Protein AF-A0A8J5LXP5-F1 (afdb_monomer_lite)

Radius of gyration: 29.17 Å; chains: 1; bounding box: 59×46×76 Å

Structure (mmCIF, N/CA/C/O backbone):
data_AF-A0A8J5LXP5-F1
#
_entry.id   AF-A0A8J5LXP5-F1
#
loop_
_atom_site.group_PDB
_atom_site.id
_atom_site.type_symbol
_atom_site.label_atom_id
_atom_site.label_alt_id
_atom_site.label_comp_id
_atom_site.label_asym_id
_atom_site.label_entity_id
_atom_site.label_seq_id
_atom_site.pdbx_PDB_ins_code
_atom_site.Cartn_x
_atom_site.Cartn_y
_atom_site.Cartn_z
_atom_site.occupancy
_atom_site.B_iso_or_equiv
_atom_site.auth_seq_id
_atom_site.auth_comp_id
_atom_site.auth_asym_id
_atom_site.auth_atom_id
_atom_site.pdbx_PDB_model_num
ATOM 1 N N . MET A 1 1 ? -1.150 -17.639 11.392 1.00 41.38 1 MET A N 1
ATOM 2 C CA . MET A 1 1 ? -0.176 -17.131 10.400 1.00 41.38 1 MET A CA 1
ATOM 3 C C . MET A 1 1 ? 0.699 -16.085 11.074 1.00 41.38 1 MET A C 1
ATOM 5 O O . MET A 1 1 ? 0.159 -15.110 11.589 1.00 41.38 1 MET A O 1
ATOM 9 N N . ALA A 1 2 ? 2.010 -16.317 11.159 1.00 48.81 2 ALA A N 1
ATOM 10 C CA . ALA A 1 2 ? 2.943 -15.342 11.723 1.00 48.81 2 ALA A CA 1
ATOM 11 C C . ALA A 1 2 ? 2.972 -14.081 10.841 1.00 48.81 2 ALA A C 1
ATOM 13 O O . ALA A 1 2 ? 2.947 -14.178 9.614 1.00 48.81 2 ALA A O 1
ATOM 14 N N . ARG A 1 3 ? 2.977 -12.892 11.454 1.00 58.69 3 ARG A N 1
ATOM 15 C CA . ARG A 1 3 ? 3.138 -11.632 10.714 1.00 58.69 3 ARG A CA 1
ATOM 16 C C . ARG A 1 3 ? 4.547 -11.592 10.118 1.00 58.69 3 ARG A C 1
ATOM 18 O O . ARG A 1 3 ? 5.514 -11.739 10.857 1.00 58.69 3 ARG A O 1
ATOM 25 N N . GLY A 1 4 ? 4.649 -11.373 8.807 1.00 66.50 4 GLY A N 1
ATOM 26 C CA . GLY A 1 4 ? 5.929 -11.112 8.149 1.00 66.50 4 GLY A CA 1
ATOM 27 C C . GLY A 1 4 ? 6.575 -9.830 8.682 1.00 66.50 4 GLY A C 1
ATOM 28 O O . GLY A 1 4 ? 5.873 -8.881 9.047 1.00 66.50 4 GLY A O 1
ATOM 29 N N . LYS A 1 5 ? 7.910 -9.811 8.743 1.00 79.31 5 LYS A N 1
ATOM 30 C CA . LYS A 1 5 ? 8.689 -8.640 9.161 1.00 79.31 5 LYS A CA 1
ATOM 31 C C . LYS A 1 5 ? 8.419 -7.467 8.198 1.00 79.31 5 LYS A C 1
ATOM 33 O O . LYS A 1 5 ? 8.423 -7.678 6.985 1.00 79.31 5 LYS A O 1
ATOM 38 N N . PRO A 1 6 ? 8.157 -6.246 8.699 1.00 82.25 6 PRO A N 1
ATOM 39 C CA . PRO A 1 6 ? 7.976 -5.082 7.837 1.00 82.25 6 PRO A CA 1
ATOM 40 C C . PRO A 1 6 ? 9.277 -4.735 7.102 1.00 82.25 6 PRO A C 1
ATOM 42 O O . PRO A 1 6 ? 10.360 -4.856 7.674 1.00 82.25 6 PRO A O 1
ATOM 45 N N . LEU A 1 7 ? 9.154 -4.263 5.856 1.00 85.69 7 LEU A N 1
ATOM 46 C CA . LEU A 1 7 ? 10.301 -3.805 5.071 1.00 85.69 7 LEU A CA 1
ATOM 47 C C . LEU A 1 7 ? 10.929 -2.563 5.709 1.00 85.69 7 LEU A C 1
ATOM 49 O O . LEU A 1 7 ? 10.242 -1.570 5.982 1.00 85.69 7 LEU A O 1
ATOM 53 N N . THR A 1 8 ? 12.244 -2.610 5.860 1.00 88.56 8 THR A N 1
ATOM 54 C CA . THR A 1 8 ? 13.096 -1.486 6.235 1.00 88.56 8 THR A CA 1
ATOM 55 C C . THR A 1 8 ? 13.089 -0.399 5.148 1.00 88.56 8 THR A C 1
ATOM 57 O O . THR A 1 8 ? 12.832 -0.687 3.973 1.00 88.56 8 THR A O 1
ATOM 60 N N . PRO A 1 9 ? 13.397 0.864 5.495 1.00 89.00 9 PRO A N 1
ATOM 61 C CA . PRO A 1 9 ? 13.538 1.941 4.510 1.00 89.00 9 PRO A CA 1
ATOM 62 C C . PRO A 1 9 ? 14.546 1.605 3.403 1.00 89.00 9 PRO A C 1
ATOM 64 O O . PRO A 1 9 ? 14.284 1.833 2.223 1.00 89.00 9 PRO A O 1
ATOM 67 N N . GLN A 1 10 ? 15.665 0.970 3.766 1.00 88.31 10 GLN A N 1
ATOM 68 C CA . GLN A 1 10 ? 16.696 0.562 2.810 1.00 88.31 10 GLN A CA 1
ATOM 69 C C . GLN A 1 10 ? 16.188 -0.476 1.804 1.00 88.31 10 GLN A C 1
ATOM 71 O O . GLN A 1 10 ? 16.479 -0.360 0.614 1.00 88.31 10 GLN A O 1
ATOM 76 N N . GLU A 1 11 ? 15.409 -1.466 2.248 1.00 90.50 11 GLU A N 1
ATOM 77 C CA . GLU A 1 11 ? 14.801 -2.456 1.349 1.00 90.50 11 GLU A CA 1
ATOM 78 C C . GLU A 1 11 ? 13.845 -1.787 0.357 1.00 90.50 11 GLU A C 1
ATOM 80 O O . GLU A 1 11 ? 13.894 -2.080 -0.836 1.00 90.50 11 GLU A O 1
ATOM 85 N N . LYS A 1 12 ? 13.040 -0.817 0.810 1.00 91.75 12 LYS A N 1
ATOM 86 C CA . LYS A 1 12 ? 12.155 -0.042 -0.075 1.00 91.75 12 LYS A CA 1
ATOM 87 C C . LYS A 1 12 ? 12.947 0.766 -1.107 1.00 91.75 12 LYS A C 1
ATOM 89 O O . LYS A 1 12 ? 12.605 0.733 -2.286 1.00 91.75 12 LYS A O 1
ATOM 94 N N . CYS A 1 13 ? 14.044 1.409 -0.704 1.00 90.94 13 CYS A N 1
ATOM 95 C CA . CYS A 1 13 ? 14.946 2.107 -1.625 1.00 90.94 13 CYS A CA 1
ATOM 96 C C . CYS A 1 13 ? 15.568 1.167 -2.669 1.00 90.94 13 CYS A C 1
ATOM 98 O O . CYS A 1 13 ? 15.666 1.532 -3.840 1.00 90.94 13 CYS A O 1
ATOM 100 N N . ARG A 1 14 ? 15.977 -0.047 -2.272 1.00 93.19 14 ARG A N 1
ATOM 101 C CA . ARG A 1 14 ? 16.507 -1.052 -3.211 1.00 93.19 14 ARG A CA 1
ATOM 102 C C . ARG A 1 14 ? 15.457 -1.473 -4.237 1.00 93.19 14 ARG A C 1
ATOM 104 O O . ARG A 1 14 ? 15.789 -1.563 -5.414 1.00 93.19 14 ARG A O 1
ATOM 111 N N . ILE A 1 15 ? 14.200 -1.650 -3.819 1.00 94.12 15 ILE A N 1
ATOM 112 C CA . ILE A 1 15 ? 13.082 -1.952 -4.729 1.00 94.12 15 ILE A CA 1
ATOM 113 C C . ILE A 1 15 ? 12.904 -0.843 -5.770 1.00 94.12 15 ILE A C 1
ATOM 115 O O . ILE A 1 15 ? 12.775 -1.150 -6.952 1.00 94.12 15 ILE A O 1
ATOM 119 N N . VAL A 1 16 ? 12.918 0.428 -5.353 1.00 93.62 16 VAL A N 1
ATOM 120 C CA . VAL A 1 16 ? 12.769 1.567 -6.278 1.00 93.62 16 VAL A CA 1
ATOM 121 C C . VAL A 1 16 ? 13.912 1.596 -7.294 1.00 93.62 16 VAL A C 1
ATOM 123 O O . VAL A 1 16 ? 13.650 1.607 -8.494 1.00 93.62 16 VAL A O 1
ATOM 126 N N . LYS A 1 17 ? 15.168 1.497 -6.840 1.00 93.88 17 LYS A N 1
ATOM 127 C CA . LYS A 1 17 ? 16.341 1.483 -7.732 1.00 93.88 17 LYS A CA 1
ATOM 128 C C . LYS A 1 17 ? 16.323 0.308 -8.713 1.00 93.88 17 LYS A C 1
ATOM 130 O O . LYS A 1 17 ? 16.610 0.487 -9.893 1.00 93.88 17 LYS A O 1
ATOM 135 N N . ALA A 1 18 ? 15.965 -0.888 -8.243 1.00 94.25 18 ALA A N 1
ATOM 136 C CA . ALA A 1 18 ? 15.841 -2.063 -9.102 1.00 94.25 18 ALA A CA 1
ATOM 137 C C . ALA A 1 18 ? 14.728 -1.877 -10.142 1.00 94.25 18 ALA A C 1
ATOM 139 O O . ALA A 1 18 ? 14.901 -2.224 -11.307 1.00 94.25 18 ALA A O 1
ATOM 140 N N . HIS A 1 19 ? 13.597 -1.293 -9.744 1.00 94.44 19 HIS A N 1
ATOM 141 C CA . HIS A 1 19 ? 12.499 -1.004 -10.657 1.00 94.44 19 HIS A CA 1
ATOM 142 C C . HIS A 1 19 ? 12.900 0.011 -11.732 1.00 94.44 19 HIS A C 1
ATOM 144 O O . HIS A 1 19 ? 12.605 -0.204 -12.905 1.00 94.44 19 HIS A O 1
ATOM 150 N N . GLU A 1 20 ? 13.594 1.088 -11.364 1.00 94.06 20 GLU A N 1
ATOM 151 C CA . GLU A 1 20 ? 14.127 2.076 -12.312 1.00 94.06 20 GLU A CA 1
ATOM 152 C C . GLU A 1 20 ? 15.100 1.438 -13.309 1.00 94.06 20 GLU A C 1
ATOM 154 O O . GLU A 1 20 ? 14.969 1.657 -14.514 1.00 94.06 20 GLU A O 1
ATOM 159 N N . TYR A 1 21 ? 16.008 0.586 -12.825 1.00 94.88 21 TYR A N 1
ATOM 160 C CA . TYR A 1 21 ? 16.933 -0.169 -13.668 1.00 94.88 21 TYR A CA 1
ATOM 161 C C . TYR A 1 21 ? 16.199 -1.098 -14.645 1.00 94.88 21 TYR A C 1
ATOM 163 O O . TYR A 1 21 ? 16.404 -1.030 -15.851 1.00 94.88 21 TYR A O 1
ATOM 171 N N . PHE A 1 22 ? 15.277 -1.936 -14.172 1.00 94.69 22 PHE A N 1
ATOM 172 C CA . PHE A 1 22 ? 14.566 -2.847 -15.073 1.00 94.69 22 PHE A CA 1
ATOM 173 C C . PHE A 1 22 ? 13.617 -2.120 -16.036 1.00 94.69 22 PHE A C 1
ATOM 175 O O . PHE A 1 22 ? 13.392 -2.608 -17.146 1.00 94.69 22 PHE A O 1
ATOM 182 N N . THR A 1 23 ? 13.130 -0.933 -15.662 1.00 93.94 23 THR A N 1
ATOM 183 C CA . THR A 1 23 ? 12.383 -0.043 -16.562 1.00 93.94 23 THR A CA 1
ATOM 184 C C . THR A 1 23 ? 13.283 0.508 -17.671 1.00 93.94 23 THR A C 1
ATOM 186 O O . THR A 1 23 ? 12.851 0.592 -18.819 1.00 93.94 23 THR A O 1
ATOM 189 N N . SER A 1 24 ? 14.530 0.892 -17.371 1.00 92.19 24 SER A N 1
ATOM 190 C CA . SER A 1 24 ? 15.466 1.348 -18.407 1.00 92.19 24 SER A CA 1
ATOM 191 C C . SER A 1 24 ? 15.901 0.199 -19.323 1.00 92.19 24 SER A C 1
ATOM 193 O O . SER A 1 24 ? 15.950 0.383 -20.537 1.00 92.19 24 SER A O 1
ATOM 195 N N . GLU A 1 25 ? 16.101 -1.003 -18.776 1.00 92.31 25 GLU A N 1
ATOM 196 C CA . GLU A 1 25 ? 16.354 -2.223 -19.553 1.00 92.31 25 GLU A CA 1
ATOM 197 C C . GLU A 1 25 ? 15.176 -2.578 -20.472 1.00 92.31 25 GLU A C 1
ATOM 199 O O . GLU A 1 25 ? 15.382 -2.972 -21.616 1.00 92.31 25 GLU A O 1
ATOM 204 N N . GLU A 1 26 ? 13.935 -2.411 -20.003 1.00 92.12 26 GLU A N 1
ATOM 205 C CA . GLU A 1 26 ? 12.731 -2.617 -20.818 1.00 92.12 26 GLU A CA 1
ATOM 206 C C . GLU A 1 26 ? 12.662 -1.634 -21.985 1.00 92.12 26 GLU A C 1
ATOM 208 O O . GLU A 1 26 ? 12.454 -2.044 -23.126 1.00 92.12 26 GLU A O 1
ATOM 213 N N . LYS A 1 27 ? 12.931 -0.349 -21.724 1.00 91.56 27 LYS A N 1
ATOM 214 C CA . LYS A 1 27 ? 13.023 0.681 -22.771 1.00 91.56 27 LYS A CA 1
ATOM 215 C C . LYS A 1 27 ? 14.144 0.402 -23.773 1.00 91.56 27 LYS A C 1
ATOM 217 O O . LYS A 1 27 ? 14.021 0.777 -24.933 1.00 91.56 27 LYS A O 1
ATOM 222 N N . ALA A 1 28 ? 15.212 -0.262 -23.340 1.00 91.69 28 ALA A N 1
ATOM 223 C CA . ALA A 1 28 ? 16.313 -0.692 -24.195 1.00 91.69 28 ALA A CA 1
ATOM 224 C C . ALA A 1 28 ? 16.050 -2.029 -24.920 1.00 91.69 28 ALA A C 1
ATOM 226 O O . ALA A 1 28 ? 16.954 -2.550 -25.572 1.00 91.69 28 ALA A O 1
ATOM 227 N N . GLY A 1 29 ? 14.852 -2.612 -24.790 1.00 90.56 29 GLY A N 1
ATOM 228 C CA . GLY A 1 29 ? 14.481 -3.878 -25.428 1.00 90.56 29 GLY A CA 1
ATOM 229 C C . GLY A 1 29 ? 15.070 -5.130 -24.766 1.00 90.56 29 GLY A C 1
ATOM 230 O O . GLY A 1 29 ? 14.924 -6.227 -25.296 1.00 90.56 29 GLY A O 1
ATOM 231 N N . ARG A 1 30 ? 15.705 -5.006 -23.593 1.00 90.19 30 ARG A N 1
ATOM 232 C CA . ARG A 1 30 ? 16.340 -6.108 -22.842 1.00 90.19 30 ARG A CA 1
ATOM 233 C C . ARG A 1 30 ? 15.414 -6.721 -21.785 1.00 90.19 30 ARG A C 1
ATOM 235 O O . ARG A 1 30 ? 15.858 -7.217 -20.750 1.00 90.19 30 ARG A O 1
ATOM 242 N N . SER A 1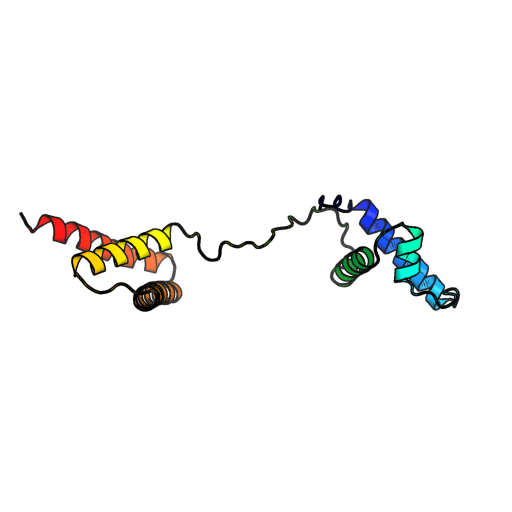 31 ? 14.101 -6.665 -22.009 1.00 84.69 31 SER A N 1
ATOM 243 C CA . SER A 1 31 ? 13.112 -7.250 -21.094 1.00 84.69 31 SER A CA 1
ATOM 244 C C . SER A 1 31 ? 12.933 -8.754 -21.268 1.00 84.69 31 SER A C 1
ATOM 246 O O . SER A 1 31 ? 12.457 -9.402 -20.339 1.00 84.69 31 SER A O 1
ATOM 248 N N . TRP A 1 32 ? 13.304 -9.309 -22.429 1.00 85.06 32 TRP A N 1
ATOM 249 C CA . TRP A 1 32 ? 13.112 -10.727 -22.767 1.00 85.06 32 TRP A CA 1
ATOM 250 C C . TRP A 1 32 ? 11.663 -11.209 -22.557 1.00 85.06 32 TRP A C 1
ATOM 252 O O . TRP A 1 32 ? 11.426 -12.365 -22.225 1.00 85.06 32 TRP A O 1
ATOM 262 N N . GLY A 1 33 ? 10.687 -10.305 -22.702 1.00 86.31 33 GLY A N 1
ATOM 263 C CA . GLY A 1 33 ? 9.265 -10.593 -22.483 1.00 86.31 33 GLY A CA 1
ATOM 264 C C . GLY A 1 33 ? 8.834 -10.701 -21.015 1.00 86.31 33 GLY A C 1
ATOM 265 O O . GLY A 1 33 ? 7.660 -10.947 -20.758 1.00 86.31 33 GLY A O 1
ATOM 266 N N . VAL A 1 34 ? 9.736 -10.490 -20.049 1.00 89.62 34 VAL A N 1
ATOM 267 C CA . VAL A 1 34 ? 9.420 -10.559 -18.615 1.00 89.62 34 VAL A CA 1
ATOM 268 C C . VAL A 1 34 ? 9.100 -9.170 -18.071 1.00 89.62 34 VAL A C 1
ATOM 270 O O . VAL A 1 34 ? 9.876 -8.218 -18.225 1.00 89.62 34 VAL A O 1
ATOM 273 N N . GLY A 1 35 ? 7.973 -9.056 -17.367 1.00 89.75 35 GLY A N 1
ATOM 274 C CA . GLY A 1 35 ? 7.530 -7.790 -16.795 1.00 89.75 35 GLY A CA 1
ATOM 275 C C . GLY A 1 35 ? 8.534 -7.227 -15.784 1.00 89.75 35 GLY A C 1
ATOM 276 O O . GLY A 1 35 ? 9.105 -7.949 -14.966 1.00 89.75 35 GLY A O 1
ATOM 277 N N . THR A 1 36 ? 8.727 -5.907 -15.785 1.00 92.38 36 THR A N 1
ATOM 278 C CA . THR A 1 36 ? 9.650 -5.213 -14.866 1.00 92.38 36 THR A CA 1
ATOM 279 C C . THR A 1 36 ? 9.413 -5.569 -13.394 1.00 92.38 36 THR A C 1
ATOM 281 O O . THR A 1 36 ? 10.360 -5.834 -12.657 1.00 92.38 36 THR A O 1
ATOM 284 N N . ARG A 1 37 ? 8.151 -5.685 -12.963 1.00 91.38 37 ARG A N 1
ATOM 285 C CA . ARG A 1 37 ? 7.804 -6.087 -11.588 1.00 91.38 37 ARG A CA 1
ATOM 286 C C . ARG A 1 37 ? 8.235 -7.518 -11.247 1.00 91.38 37 ARG A C 1
ATOM 288 O O . ARG A 1 37 ? 8.626 -7.770 -10.111 1.00 91.38 37 ARG A O 1
ATOM 295 N N . GLU A 1 38 ? 8.146 -8.437 -12.204 1.00 92.88 38 GLU A N 1
ATOM 296 C CA . GLU A 1 38 ? 8.548 -9.837 -12.025 1.00 92.88 38 GLU A CA 1
ATOM 297 C C . GLU A 1 38 ? 10.063 -9.954 -11.902 1.00 92.88 38 GLU A C 1
ATOM 299 O O . GLU A 1 38 ? 10.548 -10.615 -10.987 1.00 92.88 38 GLU A O 1
ATOM 304 N N . ARG A 1 39 ? 10.807 -9.210 -12.729 1.00 92.81 39 ARG A N 1
ATOM 305 C CA . ARG A 1 39 ? 12.272 -9.131 -12.646 1.00 92.81 39 ARG A CA 1
ATOM 306 C C . ARG A 1 39 ? 12.746 -8.560 -11.309 1.00 92.81 39 ARG A C 1
ATOM 308 O O . ARG A 1 39 ? 13.659 -9.114 -10.705 1.00 92.81 39 ARG A O 1
ATOM 315 N N . VAL A 1 40 ? 12.088 -7.518 -10.794 1.00 94.25 40 VAL A N 1
ATOM 316 C CA . VAL A 1 40 ? 12.384 -6.973 -9.454 1.00 94.25 40 VAL A CA 1
ATOM 317 C C . VAL A 1 40 ? 12.096 -7.999 -8.356 1.00 94.25 40 VAL A C 1
ATOM 319 O O . VAL A 1 40 ? 12.917 -8.169 -7.456 1.00 94.25 40 VAL A O 1
ATOM 322 N N . GLY A 1 41 ? 10.946 -8.676 -8.422 1.00 93.19 41 GLY A N 1
ATOM 323 C CA . GLY A 1 41 ? 10.559 -9.681 -7.431 1.00 93.19 41 GLY A CA 1
ATOM 324 C C . GLY A 1 41 ? 11.527 -10.862 -7.387 1.00 93.19 41 GLY A C 1
ATOM 325 O O . GLY A 1 41 ? 11.954 -11.249 -6.305 1.00 93.19 41 GLY A O 1
ATOM 326 N N . ALA A 1 42 ? 11.935 -11.364 -8.556 1.00 92.94 42 ALA A N 1
ATOM 327 C CA . ALA A 1 42 ? 12.922 -12.433 -8.678 1.00 92.94 42 ALA A CA 1
ATOM 328 C C . ALA A 1 42 ? 14.328 -11.995 -8.231 1.00 92.94 42 ALA A C 1
ATOM 330 O O . ALA A 1 42 ? 15.032 -12.760 -7.584 1.00 92.94 42 ALA A O 1
ATOM 331 N N . CYS A 1 43 ? 14.737 -10.761 -8.543 1.00 93.62 43 CYS A N 1
ATOM 332 C CA . CYS A 1 43 ? 16.065 -10.242 -8.206 1.00 93.62 43 CYS A CA 1
ATOM 333 C C . CYS A 1 43 ? 16.259 -10.012 -6.700 1.00 93.62 43 CYS A C 1
ATOM 335 O O . CYS A 1 43 ? 17.351 -10.234 -6.182 1.00 93.62 43 CYS A O 1
ATOM 337 N N . LEU A 1 44 ? 15.218 -9.545 -6.005 1.00 92.44 44 LEU A N 1
ATOM 338 C CA . LEU A 1 44 ? 15.292 -9.193 -4.584 1.00 92.44 44 LEU A CA 1
ATOM 339 C C . LEU A 1 44 ? 14.690 -10.254 -3.653 1.00 92.44 44 LEU A C 1
ATOM 341 O O . LEU A 1 44 ? 14.740 -10.059 -2.443 1.00 92.44 44 LEU A O 1
ATOM 345 N N . ASP A 1 45 ? 14.122 -11.330 -4.204 1.00 92.56 45 ASP A N 1
ATOM 346 C CA . ASP A 1 45 ? 13.329 -12.337 -3.484 1.00 92.56 45 ASP A CA 1
ATOM 347 C C . ASP A 1 45 ? 12.179 -11.709 -2.669 1.00 92.56 45 ASP A C 1
ATOM 349 O O . ASP A 1 45 ? 12.000 -11.914 -1.467 1.00 92.56 45 ASP A O 1
ATOM 353 N N . ILE A 1 46 ? 11.403 -10.846 -3.335 1.00 90.69 46 ILE A N 1
ATOM 354 C CA . ILE A 1 46 ? 10.291 -10.103 -2.729 1.00 90.69 46 ILE A CA 1
ATOM 355 C C . ILE A 1 46 ? 9.008 -10.375 -3.506 1.00 90.69 46 ILE A C 1
ATOM 357 O O . ILE A 1 46 ? 8.945 -10.251 -4.728 1.00 90.69 46 ILE A O 1
ATOM 361 N N . GLY A 1 47 ? 7.930 -10.666 -2.775 1.00 91.50 47 GLY A N 1
ATOM 362 C CA . GLY A 1 47 ? 6.618 -10.899 -3.371 1.00 91.50 47 GLY A CA 1
ATOM 363 C C . GLY A 1 47 ? 6.142 -9.732 -4.248 1.00 91.50 47 GLY A C 1
ATOM 364 O O . GLY A 1 47 ? 6.211 -8.562 -3.860 1.00 91.50 47 GLY A O 1
ATOM 365 N N . LEU A 1 48 ? 5.572 -10.057 -5.413 1.00 92.81 48 LEU A N 1
ATOM 366 C CA . LEU A 1 48 ? 5.127 -9.087 -6.427 1.00 92.81 48 LEU A CA 1
ATOM 367 C C . LEU A 1 48 ? 4.167 -8.023 -5.871 1.00 92.81 48 LEU A C 1
ATOM 369 O O . LEU A 1 48 ? 4.228 -6.854 -6.256 1.00 92.81 48 LEU A O 1
ATOM 373 N N . ALA A 1 49 ? 3.295 -8.414 -4.938 1.00 91.94 49 ALA A N 1
ATOM 374 C CA . ALA A 1 49 ? 2.362 -7.506 -4.276 1.00 91.94 49 ALA A CA 1
ATOM 375 C C . ALA A 1 49 ? 3.082 -6.422 -3.454 1.00 91.94 49 ALA A C 1
ATOM 377 O O . ALA A 1 49 ? 2.644 -5.271 -3.419 1.00 91.94 49 ALA A O 1
ATOM 378 N N . THR A 1 50 ? 4.201 -6.772 -2.818 1.00 91.75 50 THR A N 1
ATOM 379 C CA . THR A 1 50 ? 5.024 -5.837 -2.046 1.00 91.75 50 THR A CA 1
ATOM 380 C C . THR A 1 50 ? 5.714 -4.845 -2.971 1.00 91.75 50 THR A C 1
ATOM 382 O O . THR A 1 50 ? 5.638 -3.643 -2.721 1.00 91.75 50 THR A O 1
ATOM 385 N N . VAL A 1 51 ? 6.299 -5.324 -4.076 1.00 92.75 51 VAL A N 1
ATOM 386 C CA . VAL A 1 51 ? 6.904 -4.460 -5.103 1.00 92.75 51 VAL A CA 1
ATOM 387 C C . VAL A 1 51 ? 5.872 -3.461 -5.631 1.00 92.75 51 VAL A C 1
ATOM 389 O O . VAL A 1 51 ? 6.109 -2.257 -5.594 1.00 92.75 51 VAL A O 1
ATOM 392 N N . ALA A 1 52 ? 4.683 -3.933 -6.023 1.00 93.62 52 ALA A N 1
ATOM 393 C CA . ALA A 1 52 ? 3.607 -3.065 -6.508 1.00 93.62 52 ALA A CA 1
ATOM 394 C C . ALA A 1 52 ? 3.208 -1.989 -5.485 1.00 93.62 52 ALA A C 1
ATOM 396 O O . ALA A 1 52 ? 2.992 -0.833 -5.845 1.00 93.62 52 ALA A O 1
ATOM 397 N N . ARG A 1 53 ? 3.133 -2.353 -4.200 1.00 92.06 53 ARG A N 1
ATOM 398 C CA . ARG A 1 53 ? 2.756 -1.429 -3.126 1.00 92.06 53 ARG A CA 1
ATOM 399 C C . ARG A 1 53 ? 3.823 -0.356 -2.892 1.00 92.06 53 ARG A C 1
ATOM 401 O O . ARG A 1 53 ? 3.466 0.809 -2.736 1.00 92.06 53 ARG A O 1
ATOM 408 N N . VAL A 1 54 ? 5.106 -0.727 -2.899 1.00 92.12 54 VAL A N 1
ATOM 409 C CA . VAL A 1 54 ? 6.228 0.218 -2.740 1.00 92.12 54 VAL A CA 1
ATOM 410 C C . VAL A 1 54 ? 6.301 1.180 -3.925 1.00 92.12 54 VAL A C 1
ATOM 412 O O . VAL A 1 54 ? 6.375 2.387 -3.715 1.00 92.12 54 VAL A O 1
ATOM 415 N N . ILE A 1 55 ? 6.196 0.672 -5.155 1.00 92.38 55 ILE A N 1
ATOM 416 C CA . ILE A 1 55 ? 6.234 1.508 -6.362 1.00 92.38 55 ILE A CA 1
ATOM 417 C C . ILE A 1 55 ? 5.006 2.416 -6.455 1.00 92.38 55 ILE A C 1
ATOM 419 O O . ILE A 1 55 ? 5.138 3.590 -6.782 1.00 92.38 55 ILE A O 1
ATOM 423 N N . SER A 1 56 ? 3.814 1.934 -6.092 1.00 91.88 56 SER A N 1
ATOM 424 C CA . SER A 1 56 ? 2.625 2.793 -6.029 1.00 91.88 56 SER A CA 1
ATOM 425 C C . SER A 1 56 ? 2.782 3.921 -5.006 1.00 91.88 56 SER A C 1
ATOM 427 O O . SER A 1 56 ? 2.363 5.045 -5.273 1.00 91.88 56 SER A O 1
ATOM 429 N N . PHE A 1 57 ? 3.387 3.638 -3.849 1.00 89.75 57 PHE A N 1
ATOM 430 C CA . PHE A 1 57 ? 3.673 4.659 -2.844 1.00 89.75 57 PHE A CA 1
ATOM 431 C C . PHE A 1 57 ? 4.685 5.694 -3.355 1.00 89.75 57 PHE A C 1
ATOM 433 O O . PHE A 1 57 ? 4.452 6.891 -3.195 1.00 89.75 57 PHE A O 1
ATOM 440 N N . TRP A 1 58 ? 5.755 5.235 -4.011 1.00 89.88 58 TRP A N 1
ATOM 441 C CA . TRP A 1 58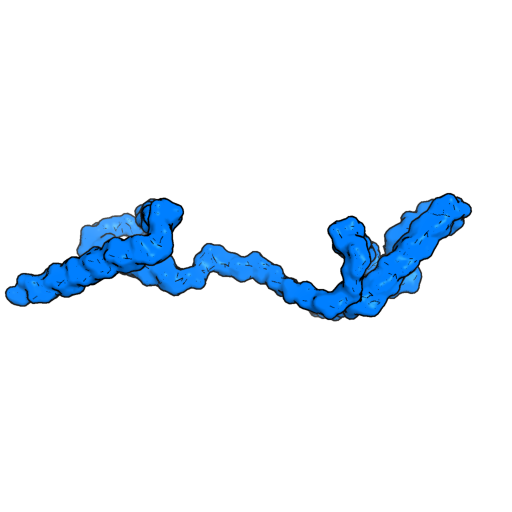 ? 6.778 6.089 -4.619 1.00 89.88 58 TRP A CA 1
ATOM 442 C C . TRP A 1 58 ? 6.212 6.980 -5.729 1.00 89.88 58 TRP A C 1
ATOM 444 O O . TRP A 1 58 ? 6.429 8.185 -5.721 1.00 89.88 58 TRP A O 1
ATOM 454 N N . ASN A 1 59 ? 5.409 6.424 -6.638 1.00 88.75 59 ASN A N 1
ATOM 455 C CA . ASN A 1 59 ? 4.810 7.186 -7.737 1.00 88.75 59 ASN A CA 1
ATOM 456 C C . ASN A 1 59 ? 3.856 8.285 -7.245 1.00 88.75 59 ASN A C 1
ATOM 458 O O . ASN A 1 59 ? 3.692 9.297 -7.917 1.00 88.75 59 ASN A O 1
ATOM 462 N N . LYS A 1 60 ? 3.222 8.095 -6.080 1.00 88.69 60 LYS A N 1
ATOM 463 C CA . LYS A 1 60 ? 2.390 9.127 -5.443 1.00 88.69 60 LYS A CA 1
ATOM 464 C C . LYS A 1 60 ? 3.219 10.217 -4.765 1.00 88.69 60 LYS A C 1
ATOM 466 O O . LYS A 1 60 ? 2.734 11.334 -4.640 1.00 88.69 60 LYS A O 1
ATOM 471 N N . ASN A 1 61 ? 4.429 9.892 -4.310 1.00 85.00 61 ASN A N 1
ATOM 472 C CA . ASN A 1 61 ? 5.292 10.790 -3.549 1.00 85.00 61 ASN A CA 1
ATOM 473 C C . ASN A 1 61 ? 6.750 10.661 -4.042 1.00 85.00 61 ASN A C 1
ATOM 475 O O . ASN A 1 61 ? 7.571 10.001 -3.395 1.00 85.00 61 ASN A O 1
ATOM 479 N N . PRO A 1 62 ? 7.091 11.245 -5.202 1.00 79.12 62 PRO A N 1
ATOM 480 C CA . PRO A 1 62 ? 8.445 11.155 -5.734 1.00 79.12 62 PRO A CA 1
ATOM 481 C C . PRO A 1 62 ? 9.440 11.840 -4.784 1.00 79.12 62 PRO A C 1
ATOM 483 O O . PRO A 1 62 ? 9.201 12.950 -4.314 1.00 79.12 62 PRO A O 1
ATOM 486 N N . GLY A 1 63 ? 10.561 11.175 -4.487 1.00 76.25 63 GLY A N 1
ATOM 487 C CA . GLY A 1 63 ? 11.614 11.719 -3.618 1.00 76.25 63 GLY A CA 1
ATOM 488 C C . GLY A 1 63 ? 11.445 11.445 -2.117 1.00 76.25 63 GLY A C 1
ATOM 489 O O . GLY A 1 63 ? 12.259 11.915 -1.322 1.00 76.25 63 GLY A O 1
ATOM 490 N N . THR A 1 64 ? 10.441 10.664 -1.696 1.00 76.75 64 THR A N 1
ATOM 491 C CA . THR A 1 64 ? 10.301 10.273 -0.282 1.00 76.75 64 THR A CA 1
ATOM 492 C C . THR A 1 64 ? 11.441 9.375 0.176 1.00 76.75 64 THR A C 1
ATOM 494 O O . THR A 1 64 ? 11.672 8.325 -0.412 1.00 76.75 64 THR A O 1
ATOM 497 N N . LYS A 1 65 ? 12.090 9.692 1.295 1.00 69.94 65 LYS A N 1
ATOM 498 C CA . LYS A 1 65 ? 13.218 8.890 1.795 1.00 69.94 65 LYS A CA 1
ATOM 499 C C . LYS A 1 65 ? 12.830 7.598 2.536 1.00 69.94 65 LYS A C 1
ATOM 501 O O . LYS A 1 65 ? 13.698 6.895 3.027 1.00 69.94 65 LYS A O 1
ATOM 506 N N . PHE A 1 66 ? 11.540 7.247 2.601 1.00 79.81 66 PHE A N 1
ATOM 507 C CA . PHE A 1 66 ? 11.010 6.128 3.406 1.00 79.81 66 PHE A CA 1
ATOM 508 C C . PHE A 1 66 ? 11.431 6.153 4.896 1.00 79.81 66 PHE A C 1
ATOM 510 O O . PHE A 1 66 ? 11.242 5.146 5.579 1.00 79.81 66 PHE A O 1
ATOM 517 N N . ASP A 1 67 ? 11.981 7.276 5.379 1.00 67.50 67 ASP A N 1
ATOM 518 C CA . ASP A 1 67 ? 12.652 7.421 6.680 1.00 67.50 67 ASP A CA 1
ATOM 519 C C . ASP A 1 67 ? 11.688 7.315 7.862 1.00 67.50 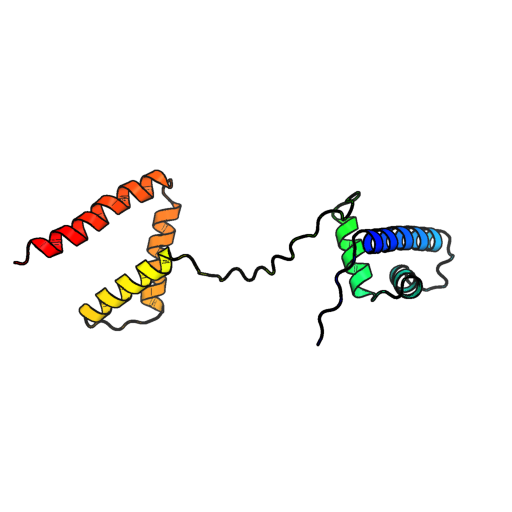67 ASP A C 1
ATOM 521 O O . ASP A 1 67 ? 12.055 6.827 8.929 1.00 67.50 67 ASP A O 1
ATOM 525 N N . GLU A 1 68 ? 10.434 7.717 7.672 1.00 60.47 68 GLU A N 1
ATOM 526 C CA . GLU A 1 68 ? 9.434 7.616 8.723 1.00 60.47 68 GLU A CA 1
ATOM 527 C C . GLU A 1 68 ? 8.781 6.229 8.699 1.00 60.47 68 GLU A C 1
ATOM 529 O O . GLU A 1 68 ? 8.227 5.806 7.670 1.00 60.47 68 GLU A O 1
ATOM 534 N N . PRO A 1 69 ? 8.781 5.498 9.831 1.00 56.88 69 PRO A N 1
ATOM 535 C CA . PRO A 1 69 ? 7.818 4.437 10.023 1.00 56.88 69 PRO A CA 1
ATOM 536 C C . PRO A 1 69 ? 6.452 5.109 9.933 1.00 56.88 69 PRO A C 1
ATOM 538 O O . PRO A 1 69 ? 6.043 5.807 10.856 1.00 56.88 69 PRO A O 1
ATOM 541 N N . LEU A 1 70 ? 5.744 4.921 8.815 1.00 55.69 70 LEU A N 1
ATOM 542 C CA . LEU A 1 70 ? 4.314 5.187 8.805 1.00 55.69 70 LEU A CA 1
ATOM 543 C C . LEU A 1 70 ? 3.763 4.349 9.947 1.00 55.69 70 LEU A C 1
ATOM 545 O O . LEU A 1 70 ? 3.765 3.117 9.855 1.00 55.69 70 LEU A O 1
ATOM 549 N N . GLU A 1 71 ? 3.336 5.008 11.024 1.00 51.53 71 GLU A N 1
ATOM 550 C CA . GLU A 1 71 ? 2.483 4.372 12.002 1.00 51.53 71 GLU A CA 1
ATOM 551 C C . GLU A 1 71 ? 1.373 3.735 11.182 1.00 51.53 71 GLU A C 1
ATOM 553 O O . GLU A 1 71 ? 0.540 4.420 10.581 1.00 51.53 71 GLU A O 1
ATOM 558 N N . THR A 1 72 ? 1.381 2.406 11.086 1.00 52.69 72 THR A N 1
ATOM 559 C CA . THR A 1 72 ? 0.227 1.679 10.596 1.00 52.69 72 THR A CA 1
ATOM 560 C C . THR A 1 72 ? -0.811 1.834 11.688 1.00 52.69 72 THR A C 1
ATOM 562 O O . THR A 1 72 ? -1.042 0.917 12.477 1.00 52.69 72 THR A O 1
ATOM 565 N N . LYS A 1 73 ? -1.431 3.015 11.749 1.00 48.41 73 LYS A N 1
ATOM 566 C CA . LYS A 1 73 ? -2.741 3.199 12.329 1.00 48.41 73 LYS A CA 1
ATOM 567 C C . LYS A 1 73 ? -3.607 2.287 11.484 1.00 48.41 73 LYS A C 1
ATOM 569 O O . LYS A 1 73 ? -4.124 2.672 10.439 1.00 48.41 73 LYS A O 1
ATOM 574 N N . ARG A 1 74 ? -3.715 1.020 11.896 1.00 46.91 74 ARG A N 1
ATOM 575 C CA . ARG A 1 74 ? -4.933 0.275 11.634 1.00 46.91 74 ARG A CA 1
ATOM 576 C C . ARG A 1 74 ? -5.996 1.217 12.150 1.00 46.91 74 ARG A C 1
ATOM 578 O O . ARG A 1 74 ? -6.115 1.396 13.358 1.00 46.91 74 ARG A O 1
ATOM 585 N N . SER A 1 75 ? -6.691 1.875 11.238 1.00 48.16 75 SER A N 1
ATOM 586 C CA . SER A 1 75 ? -7.873 2.658 11.532 1.00 48.16 75 SER A CA 1
ATOM 587 C C . SER A 1 75 ? -8.987 1.690 11.927 1.00 48.16 75 SER A C 1
ATOM 589 O O . SER A 1 75 ? -10.052 1.636 11.331 1.00 48.16 75 SER A O 1
ATOM 591 N N . GLY A 1 76 ? -8.759 0.923 12.992 1.00 46.06 76 GLY A N 1
ATOM 592 C CA . GLY A 1 76 ? -9.805 0.598 13.932 1.00 46.06 76 GLY A CA 1
ATOM 593 C C . GLY A 1 76 ? -10.050 1.861 14.739 1.00 46.06 76 GLY A C 1
ATOM 594 O O . GLY A 1 76 ? -9.748 1.903 15.926 1.00 46.06 76 GLY A O 1
ATOM 595 N N . HIS A 1 77 ? -10.568 2.912 14.097 1.00 43.44 77 HIS A N 1
ATOM 596 C CA . HIS A 1 77 ? -11.379 3.834 14.865 1.00 43.44 77 HIS A CA 1
ATOM 597 C C . HIS A 1 77 ? -12.493 2.959 15.431 1.00 43.44 77 HIS A C 1
ATOM 599 O O . HIS A 1 77 ? -13.336 2.465 14.680 1.00 43.44 77 HIS A O 1
ATOM 605 N N . SER A 1 78 ? -12.452 2.699 16.741 1.00 48.66 78 SER A N 1
ATOM 606 C CA . SER A 1 78 ? -13.675 2.356 17.449 1.00 48.66 78 SER A CA 1
ATOM 607 C C . SER A 1 78 ? -14.659 3.442 17.054 1.00 48.66 78 SER A C 1
ATOM 609 O O . SER A 1 78 ? -14.419 4.617 17.340 1.00 48.66 78 SER A O 1
ATOM 611 N N . LYS A 1 79 ? -15.684 3.078 16.277 1.00 53.28 79 LYS A N 1
ATOM 612 C CA . LYS A 1 79 ? -16.574 4.063 15.656 1.00 53.28 79 LYS A CA 1
ATOM 613 C C . LYS A 1 79 ? -17.231 4.957 16.710 1.00 53.28 79 LYS A C 1
ATOM 615 O O . LYS A 1 79 ? -17.602 6.072 16.377 1.00 53.28 79 LYS A O 1
ATOM 620 N N . TYR A 1 80 ? -17.286 4.507 17.967 1.00 48.28 80 TYR A N 1
ATOM 621 C CA . TYR A 1 80 ? -17.770 5.276 19.102 1.00 48.28 80 TYR A CA 1
ATOM 622 C C . TYR A 1 80 ? -17.060 4.842 20.389 1.00 48.28 80 TYR A C 1
ATOM 624 O O . TYR A 1 80 ? -17.489 3.915 21.069 1.00 48.28 80 TYR A O 1
ATOM 632 N N . THR A 1 81 ? -15.986 5.538 20.752 1.00 49.50 81 THR A N 1
ATOM 633 C CA . THR A 1 81 ? -15.556 5.610 22.156 1.00 49.50 81 THR A CA 1
ATOM 634 C C . THR A 1 81 ? -15.314 7.070 22.518 1.00 49.50 81 THR A C 1
ATOM 636 O O . THR A 1 81 ? -14.207 7.438 22.892 1.00 49.50 81 THR A O 1
ATOM 639 N N . SER A 1 82 ? -16.329 7.932 22.380 1.00 57.22 82 SER A N 1
ATOM 640 C CA . SER A 1 82 ? -16.342 9.121 23.233 1.00 57.22 82 SER A CA 1
ATOM 641 C C . SER A 1 82 ? -16.999 8.698 24.556 1.00 57.22 82 SER A C 1
ATOM 643 O O . SER A 1 82 ? -18.114 8.166 24.543 1.00 57.22 82 SER A O 1
ATOM 645 N N . PRO A 1 83 ? -16.320 8.846 25.706 1.00 58.53 83 PRO A N 1
ATOM 646 C CA . PRO A 1 83 ? -16.935 8.641 27.020 1.00 58.53 83 PRO A CA 1
ATOM 647 C C . PRO A 1 83 ? -18.239 9.442 27.181 1.00 58.53 83 PRO A C 1
ATOM 649 O O . PRO A 1 83 ? -19.157 9.010 27.872 1.00 58.53 83 PRO A O 1
ATOM 652 N N . GLU A 1 84 ? -18.330 10.563 26.469 1.00 61.41 84 GLU A N 1
ATOM 653 C CA . GLU A 1 84 ? -19.450 11.502 26.449 1.00 61.41 84 GLU A CA 1
ATOM 654 C C . GLU A 1 84 ? -20.743 10.877 25.902 1.00 61.41 84 GLU A C 1
ATOM 656 O O . GLU A 1 84 ? -21.784 10.964 26.548 1.00 61.41 84 GLU A O 1
ATOM 661 N N . LEU A 1 85 ? -20.696 10.159 24.770 1.00 69.38 85 LEU A N 1
ATOM 662 C CA . LEU A 1 85 ? -21.895 9.521 24.202 1.00 69.38 85 LEU A CA 1
ATOM 663 C C . LEU A 1 85 ? -22.412 8.381 25.080 1.00 69.38 85 LEU A C 1
ATOM 665 O O . LEU A 1 85 ? -23.614 8.131 25.148 1.00 69.38 85 LEU A O 1
ATOM 669 N N . ARG A 1 86 ? -21.505 7.695 25.783 1.00 71.38 86 ARG A N 1
ATOM 670 C CA . ARG A 1 86 ? -21.873 6.621 26.707 1.00 71.38 86 ARG A CA 1
ATOM 671 C C . ARG A 1 86 ? -22.649 7.155 27.913 1.00 71.38 86 ARG A C 1
ATOM 673 O O . ARG A 1 86 ? -23.573 6.478 28.356 1.00 71.38 86 ARG A O 1
ATOM 680 N N . GLY A 1 87 ? -22.289 8.337 28.421 1.00 75.00 87 GLY A N 1
ATOM 681 C CA . GLY A 1 87 ? -23.022 9.018 29.493 1.00 75.00 87 GLY A CA 1
ATOM 682 C C . GLY A 1 87 ? -24.445 9.370 29.065 1.00 75.00 87 GLY A C 1
ATOM 683 O O . GLY A 1 87 ? -25.400 8.922 29.691 1.00 75.00 87 GLY A O 1
ATOM 684 N N . VAL A 1 88 ? -24.577 10.038 27.918 1.00 75.50 88 VAL A N 1
ATOM 685 C CA . VAL A 1 88 ? -25.870 10.461 27.353 1.00 75.50 88 VAL A CA 1
ATOM 686 C C . VAL A 1 88 ? -26.806 9.277 27.095 1.00 75.50 88 VAL A C 1
ATOM 688 O O . VAL A 1 88 ? -27.971 9.306 27.483 1.00 75.50 88 VAL A O 1
ATOM 691 N N . ILE A 1 89 ? -26.306 8.201 26.474 1.00 81.00 89 ILE A N 1
ATOM 692 C CA . ILE A 1 89 ? -27.121 7.002 26.222 1.00 81.00 89 ILE A CA 1
ATOM 693 C C . ILE A 1 89 ? -27.571 6.373 27.545 1.00 81.00 89 ILE A C 1
ATOM 695 O O . ILE A 1 89 ? -28.709 5.925 27.653 1.00 81.00 89 ILE A O 1
ATOM 699 N N . ARG A 1 90 ? -26.696 6.339 28.557 1.00 81.94 90 ARG A N 1
ATOM 700 C CA . ARG A 1 90 ? -27.023 5.761 29.863 1.00 81.94 90 ARG A CA 1
ATOM 701 C C . ARG A 1 90 ? -28.111 6.560 30.576 1.00 81.94 90 ARG A C 1
ATOM 703 O O . ARG A 1 90 ? -29.040 5.950 31.090 1.00 81.94 90 ARG A O 1
ATOM 710 N N . GLU A 1 91 ? -28.006 7.885 30.588 1.00 80.94 91 GLU A N 1
ATOM 711 C CA . GLU A 1 91 ? -29.006 8.773 31.194 1.00 80.94 91 GLU A CA 1
ATOM 712 C C . GLU A 1 91 ? -30.362 8.648 30.499 1.00 80.94 91 GLU A C 1
ATOM 714 O O . GLU A 1 91 ? -31.378 8.468 31.168 1.00 80.94 91 GLU A O 1
ATOM 719 N N . PHE A 1 92 ? -30.374 8.631 29.163 1.00 83.38 92 PHE A N 1
ATOM 720 C CA . PHE A 1 92 ? -31.597 8.429 28.388 1.00 83.38 92 PHE A CA 1
ATOM 721 C C . PHE A 1 92 ? -32.262 7.080 28.701 1.00 83.38 92 PHE A C 1
ATOM 723 O O . PHE A 1 92 ? -33.468 7.008 28.916 1.00 83.38 92 PHE A O 1
ATOM 730 N N . VAL A 1 93 ? -31.471 6.006 28.782 1.00 84.12 93 VAL A N 1
ATOM 731 C CA . VAL A 1 93 ? -31.981 4.668 29.110 1.00 84.12 93 VAL A CA 1
ATOM 732 C C . VAL A 1 93 ? -32.540 4.603 30.533 1.00 84.12 93 VAL A C 1
ATOM 734 O O . VAL A 1 93 ? -33.551 3.945 30.756 1.00 84.12 93 VAL A O 1
ATOM 737 N N . ILE A 1 94 ? -31.908 5.272 31.499 1.00 86.00 94 ILE A N 1
ATOM 738 C CA . ILE A 1 94 ? -32.416 5.334 32.877 1.00 86.00 94 ILE A CA 1
ATOM 739 C C . ILE A 1 94 ? -33.758 6.076 32.910 1.00 86.00 94 ILE A C 1
ATOM 741 O O . ILE A 1 94 ? -34.721 5.531 33.440 1.00 86.00 94 ILE A O 1
ATOM 745 N N . ALA A 1 95 ? -33.851 7.248 32.278 1.00 82.06 95 ALA A N 1
ATOM 746 C CA . ALA A 1 95 ? -35.069 8.058 32.265 1.00 82.06 95 ALA A CA 1
ATOM 747 C C . ALA A 1 95 ? -36.260 7.348 31.589 1.00 82.06 95 ALA A C 1
ATOM 749 O O . ALA A 1 95 ? -37.377 7.375 32.103 1.00 82.06 95 ALA A O 1
ATOM 750 N N . GLU A 1 96 ? -36.035 6.675 30.457 1.00 82.88 96 GLU A N 1
ATOM 751 C CA . GLU A 1 96 ? -37.095 5.926 29.766 1.00 82.88 96 GLU A CA 1
ATOM 752 C C . GLU A 1 96 ? -37.532 4.679 30.556 1.00 82.88 96 GLU A C 1
ATOM 754 O O . GLU A 1 96 ? -38.722 4.359 30.590 1.00 82.88 96 GLU A O 1
ATOM 759 N N . ASN A 1 97 ? -36.601 4.014 31.254 1.00 82.25 97 ASN A N 1
ATOM 760 C CA . ASN A 1 97 ? -36.930 2.905 32.153 1.00 82.25 97 ASN A CA 1
ATOM 761 C C . ASN A 1 97 ? -37.730 3.374 33.379 1.00 82.25 97 ASN A C 1
ATOM 763 O O . ASN A 1 97 ? -38.706 2.720 33.742 1.00 82.25 97 ASN A O 1
ATOM 767 N N . GLU A 1 98 ? -37.365 4.505 33.993 1.00 85.38 98 GLU A N 1
ATOM 768 C CA . GLU A 1 98 ? -38.136 5.124 35.085 1.00 85.38 98 GLU A CA 1
ATOM 769 C C . GLU A 1 98 ? -39.547 5.516 34.628 1.00 85.38 98 GLU A C 1
ATOM 771 O O . GLU A 1 98 ? -40.515 5.354 35.368 1.00 85.38 98 GLU A O 1
ATOM 776 N N . ALA A 1 99 ? -39.685 5.964 33.378 1.00 81.88 99 ALA A N 1
ATOM 777 C CA . ALA A 1 99 ? -40.969 6.266 32.757 1.00 81.88 99 ALA A CA 1
ATOM 778 C C . ALA A 1 99 ? -41.741 5.018 32.278 1.00 81.88 99 ALA A C 1
ATOM 780 O O . ALA A 1 99 ? -42.830 5.161 31.717 1.00 81.88 99 ALA A O 1
ATOM 781 N N . THR A 1 100 ? -41.219 3.801 32.486 1.00 85.75 100 THR A N 1
ATOM 782 C CA . THR A 1 100 ? -41.792 2.511 32.043 1.00 85.75 100 THR A CA 1
ATOM 783 C C . THR A 1 100 ? -42.044 2.411 30.532 1.00 85.75 100 THR A C 1
ATOM 785 O O . THR A 1 100 ? -42.946 1.705 30.077 1.00 85.75 100 THR A O 1
ATOM 788 N N . ARG A 1 101 ? -41.252 3.123 29.725 1.00 77.25 101 ARG A N 1
ATOM 789 C CA . ARG A 1 101 ? -41.392 3.155 28.265 1.00 77.25 101 ARG A CA 1
ATOM 790 C C . ARG A 1 101 ? -40.472 2.130 27.594 1.00 77.25 101 ARG A C 1
ATOM 792 O O . ARG A 1 101 ? -39.375 1.863 28.081 1.00 77.25 101 ARG A O 1
ATOM 799 N N . PRO A 1 102 ? -40.888 1.536 26.463 1.00 78.06 102 PRO A N 1
ATOM 800 C CA . PRO A 1 102 ? -40.092 0.525 25.783 1.00 78.06 102 PRO A CA 1
ATOM 801 C C . PRO A 1 102 ? -38.865 1.144 25.107 1.00 78.06 102 PRO A C 1
ATOM 803 O O . PRO A 1 102 ? -38.971 1.968 24.197 1.00 78.06 102 PRO A O 1
ATOM 806 N N . ILE A 1 103 ? -37.685 0.680 25.510 1.00 78.44 103 ILE A N 1
ATOM 807 C CA . ILE A 1 103 ? -36.414 1.117 24.937 1.00 78.44 103 ILE A CA 1
ATOM 808 C C . ILE A 1 103 ? -36.058 0.224 23.752 1.00 78.44 103 ILE A C 1
ATOM 810 O O . ILE A 1 103 ? -35.802 -0.970 23.899 1.00 78.44 103 ILE A O 1
ATOM 814 N N . THR A 1 104 ? -35.995 0.821 22.565 1.00 80.12 104 THR A N 1
ATOM 815 C CA . THR A 1 104 ? -35.463 0.174 21.359 1.00 80.12 104 THR A CA 1
ATOM 816 C C . THR A 1 104 ? -34.271 0.962 20.816 1.00 80.12 104 THR A C 1
ATOM 818 O O . THR A 1 104 ? -33.979 2.075 21.256 1.00 80.12 104 THR A O 1
ATOM 821 N N . ALA A 1 105 ? -33.544 0.391 19.853 1.00 75.69 105 ALA A N 1
ATOM 822 C CA . ALA A 1 105 ? -32.380 1.055 19.263 1.00 75.69 105 ALA A CA 1
ATOM 823 C C . ALA A 1 105 ? -32.740 2.369 18.536 1.00 75.69 105 ALA A C 1
ATOM 825 O O . ALA A 1 105 ? -31.911 3.275 18.459 1.00 75.69 105 ALA A O 1
ATOM 826 N N . GLN A 1 106 ? -33.975 2.494 18.038 1.00 71.88 106 GLN A N 1
ATOM 827 C CA . GLN A 1 106 ? -34.413 3.632 17.230 1.00 71.88 106 GLN A CA 1
ATOM 828 C C . GLN A 1 106 ? -34.594 4.934 18.049 1.00 71.88 106 GLN A C 1
ATOM 830 O O . GLN A 1 106 ? -34.019 5.949 17.654 1.00 71.88 106 GLN A O 1
ATOM 835 N N . PRO A 1 107 ? -35.293 4.949 19.207 1.00 78.38 107 PRO A N 1
ATOM 836 C CA . PRO A 1 107 ? -35.335 6.100 20.116 1.00 78.38 107 PRO A CA 1
ATOM 837 C C . PRO A 1 107 ? -33.953 6.575 20.571 1.00 78.38 107 PRO A C 1
ATOM 839 O O . PRO A 1 107 ? -33.689 7.776 20.572 1.00 78.38 107 PRO A O 1
ATOM 842 N N . ILE A 1 108 ? -33.050 5.640 20.886 1.00 77.62 108 ILE A N 1
ATOM 843 C CA . ILE A 1 108 ? -31.677 5.960 21.300 1.00 77.62 108 ILE A CA 1
ATOM 844 C C . ILE A 1 108 ? -30.928 6.657 20.158 1.00 77.62 108 ILE A C 1
ATOM 846 O O . ILE A 1 108 ? -30.308 7.700 20.364 1.00 77.62 108 ILE A O 1
ATOM 850 N N . ALA A 1 109 ? -31.010 6.110 18.941 1.00 75.62 109 ALA A N 1
ATOM 851 C CA . ALA A 1 109 ? -30.360 6.685 17.768 1.00 75.62 109 ALA A CA 1
AT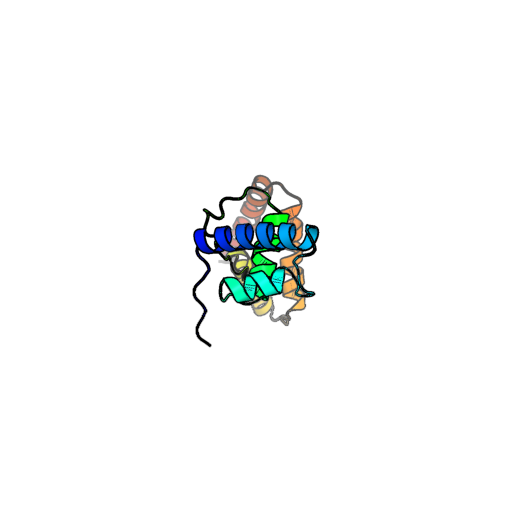OM 852 C C . ALA A 1 109 ? -30.896 8.088 17.440 1.00 75.62 109 ALA A C 1
ATOM 854 O O . ALA A 1 109 ? -30.106 8.988 17.158 1.00 75.62 109 ALA A O 1
ATOM 855 N N . ASN A 1 110 ? -32.212 8.294 17.541 1.00 78.44 110 ASN A N 1
ATOM 856 C CA . ASN A 1 110 ? -32.843 9.595 17.318 1.00 78.44 110 ASN A CA 1
ATOM 857 C C . ASN A 1 110 ? -32.390 10.634 18.356 1.00 78.44 110 ASN A C 1
ATOM 859 O O . ASN A 1 110 ? -32.066 11.764 17.991 1.00 78.44 110 ASN A O 1
ATOM 863 N N . HIS A 1 111 ? -32.320 10.250 19.635 1.00 76.94 111 HIS A N 1
ATOM 864 C CA . HIS A 1 111 ? -31.890 11.139 20.715 1.00 76.94 111 HIS A CA 1
ATOM 865 C C . HIS A 1 111 ? -30.417 11.551 20.569 1.00 76.94 111 HIS A C 1
ATOM 867 O O . HIS A 1 111 ? -30.077 12.732 20.644 1.00 76.94 111 HIS A O 1
ATOM 873 N N . VAL A 1 112 ? -29.542 10.588 20.259 1.00 75.38 112 VAL A N 1
ATOM 874 C CA . VAL A 1 112 ? -28.116 10.848 20.015 1.00 75.38 112 VAL A CA 1
ATOM 875 C C . VAL A 1 112 ? -27.909 11.705 18.763 1.00 75.38 112 VAL A C 1
ATOM 877 O O . VAL A 1 112 ? -27.106 12.637 18.788 1.00 75.38 112 VAL A O 1
ATOM 880 N N . ALA A 1 113 ? -28.642 11.438 17.679 1.00 72.69 113 ALA A N 1
ATOM 881 C CA . ALA A 1 113 ? -28.552 12.225 16.452 1.00 72.69 113 ALA A CA 1
ATOM 882 C C . ALA A 1 113 ? -28.940 13.692 16.687 1.00 72.69 113 ALA A C 1
ATOM 884 O O . ALA A 1 113 ? -28.201 14.576 16.260 1.00 72.69 113 ALA A O 1
ATOM 885 N N . LEU A 1 114 ? -30.027 13.948 17.424 1.00 73.88 114 LEU A N 1
ATOM 886 C CA . LEU A 1 114 ? -30.504 15.299 17.735 1.00 73.88 114 LEU A CA 1
ATOM 887 C C . LEU A 1 114 ? -29.462 16.104 18.530 1.00 73.88 114 LEU A C 1
ATOM 889 O O . LEU A 1 114 ? -29.205 17.270 18.229 1.00 73.88 114 LEU A O 1
ATOM 893 N N . LEU A 1 115 ? -28.785 15.477 19.492 1.00 67.81 115 LEU A N 1
ATOM 894 C CA . LEU A 1 115 ? -27.729 16.124 20.280 1.00 67.81 115 LEU A CA 1
ATOM 895 C C . LEU A 1 115 ? -26.461 16.403 19.454 1.00 67.81 115 LEU A C 1
ATOM 897 O O . LEU A 1 115 ? -25.849 17.468 19.580 1.00 67.81 115 LEU A O 1
ATOM 901 N N . VAL A 1 116 ? -26.090 15.491 18.552 1.00 65.50 116 VAL A N 1
ATOM 902 C CA . VAL A 1 116 ? -24.935 15.659 17.651 1.00 65.50 116 VAL A CA 1
ATOM 903 C C . VAL A 1 116 ? -25.201 16.710 16.563 1.00 65.50 116 VAL A C 1
ATOM 905 O O . VAL A 1 116 ? -24.284 17.430 16.164 1.00 65.50 116 VAL A O 1
ATOM 908 N N . THR A 1 117 ? -26.439 16.850 16.078 1.00 58.28 117 THR A N 1
ATOM 909 C CA . THR A 1 117 ? -26.788 17.911 15.119 1.00 58.28 117 THR A CA 1
ATOM 910 C C . THR A 1 117 ? -26.848 19.284 15.779 1.00 58.28 117 THR A C 1
ATOM 912 O O . THR A 1 117 ? -26.346 20.243 15.202 1.00 58.28 117 THR A O 1
ATOM 915 N N . THR A 1 118 ? -27.370 19.373 17.006 1.00 58.19 118 THR A N 1
ATOM 916 C CA . THR A 1 118 ? -27.466 20.638 17.765 1.00 58.19 118 THR A CA 1
ATOM 917 C C . THR A 1 118 ? -26.086 21.199 18.135 1.00 58.19 118 THR A C 1
ATOM 919 O O . THR A 1 118 ? -25.880 22.409 18.165 1.00 58.19 118 THR A O 1
ATOM 922 N N . THR A 1 119 ? -25.102 20.324 18.356 1.00 51.72 119 THR A N 1
ATOM 923 C CA . THR A 1 119 ? -23.716 20.708 18.678 1.00 51.72 119 THR A CA 1
ATOM 924 C C . THR A 1 119 ? -22.882 21.101 17.456 1.00 51.72 119 THR A C 1
ATOM 926 O O . THR A 1 119 ? -21.924 21.855 17.600 1.00 51.72 119 THR A O 1
ATOM 929 N N . LYS A 1 120 ? -23.244 20.663 16.242 1.00 47.56 120 LYS A N 1
ATOM 930 C CA . LYS A 1 120 ? -22.547 21.046 14.997 1.00 47.56 120 LYS A CA 1
ATOM 931 C C . LYS A 1 120 ? -22.900 22.443 14.481 1.00 47.56 120 LYS A C 1
ATOM 933 O O . LYS A 1 120 ? -22.148 22.986 13.678 1.00 47.56 120 LYS A O 1
ATOM 938 N N . THR A 1 121 ? -24.010 23.027 14.925 1.00 44.34 121 THR A N 1
ATOM 939 C CA . THR A 1 121 ? -24.469 24.361 14.501 1.00 44.34 121 THR A CA 1
ATOM 940 C C . THR A 1 121 ? -24.058 25.491 15.446 1.00 44.34 121 THR A C 1
ATOM 942 O O . THR A 1 121 ? -24.400 26.642 15.194 1.00 44.34 121 THR A O 1
ATOM 945 N N . MET A 1 122 ? -23.316 25.206 16.521 1.00 41.44 122 MET A N 1
ATOM 946 C CA . MET A 1 122 ? -22.861 26.220 17.475 1.00 41.44 122 MET A CA 1
ATOM 947 C C . MET A 1 122 ? -21.353 26.116 17.703 1.00 41.44 122 MET A C 1
ATOM 949 O O . MET A 1 122 ? -20.806 25.020 17.802 1.00 41.44 122 MET A O 1
ATOM 953 N N . SER A 1 123 ? -20.674 27.264 17.801 1.00 44.09 123 SER A N 1
ATOM 954 C CA . SER A 1 123 ? -19.266 27.311 18.210 1.00 44.09 123 SER A CA 1
ATOM 955 C C . SER A 1 123 ? -19.101 26.612 19.565 1.00 44.09 123 SER A C 1
ATOM 957 O O . SER A 1 123 ? -19.970 26.710 20.435 1.00 44.09 123 SER A O 1
ATOM 959 N N . 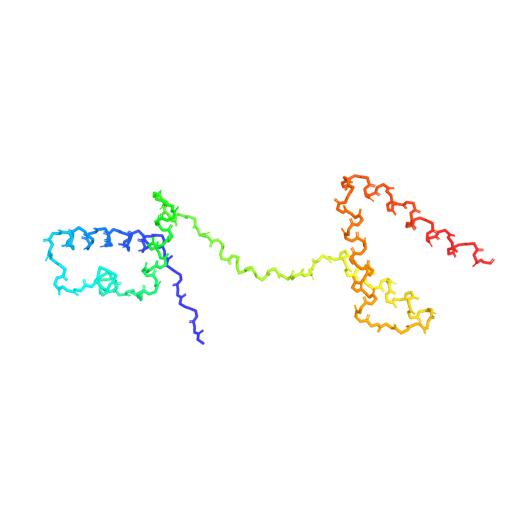THR A 1 124 ? -17.999 25.887 19.752 1.00 48.88 124 THR A N 1
ATOM 960 C CA . THR A 1 124 ? -17.750 25.004 20.908 1.00 48.88 124 THR A CA 1
ATOM 961 C C . THR A 1 124 ? -17.912 25.710 22.258 1.00 48.88 124 THR A C 1
ATOM 963 O O . THR A 1 124 ? -18.418 25.113 23.207 1.00 48.88 124 THR A O 1
ATOM 966 N N . MET A 1 125 ? -17.574 27.001 22.342 1.00 37.56 125 MET A N 1
ATOM 967 C CA . MET A 1 125 ? -17.817 27.819 23.538 1.00 37.56 125 MET A CA 1
ATOM 968 C C . MET A 1 125 ? -19.307 28.028 23.835 1.00 37.56 125 MET A C 1
ATOM 970 O O . MET A 1 125 ? -19.717 27.990 24.995 1.00 37.56 125 MET A O 1
ATOM 974 N N . THR A 1 126 ? -20.125 28.215 22.802 1.00 46.56 126 THR A N 1
ATOM 975 C CA . THR A 1 126 ? -21.560 28.478 22.935 1.00 46.56 126 THR A CA 1
ATOM 976 C C . THR A 1 126 ? -22.313 27.209 23.332 1.00 46.56 126 THR A C 1
ATOM 978 O O . THR A 1 126 ? -23.176 27.258 24.203 1.00 46.56 126 THR A O 1
ATOM 981 N N . ALA A 1 127 ? -21.925 26.047 22.791 1.00 48.56 127 ALA A N 1
ATOM 982 C CA . ALA A 1 127 ? -22.494 24.753 23.183 1.00 48.56 127 ALA A CA 1
ATOM 983 C C . ALA A 1 127 ? -22.276 24.454 24.680 1.00 48.56 127 ALA A C 1
ATOM 985 O O . ALA A 1 127 ? -23.181 23.994 25.376 1.00 48.56 127 ALA A O 1
ATOM 986 N N . MET A 1 128 ? -21.092 24.788 25.202 1.00 51.22 128 MET A N 1
ATOM 987 C CA . MET A 1 128 ? -20.755 24.590 26.612 1.00 51.22 128 MET A CA 1
ATOM 988 C C . MET A 1 128 ? -21.481 25.578 27.544 1.00 51.22 128 MET A C 1
ATOM 990 O O . MET A 1 128 ? -21.819 25.228 28.674 1.00 51.22 128 MET A O 1
ATOM 994 N N . GLN A 1 129 ? -21.753 26.803 27.077 1.00 50.97 129 GLN A N 1
ATOM 995 C CA . GLN A 1 129 ? -22.531 27.806 27.817 1.00 50.97 129 GLN A CA 1
ATOM 996 C C . GLN A 1 129 ? -24.027 27.467 27.880 1.00 50.97 129 GLN A C 1
ATOM 998 O O . GLN A 1 129 ? -24.653 27.734 28.902 1.00 50.97 129 GLN A O 1
ATOM 1003 N N . VAL A 1 130 ? -24.584 26.831 26.843 1.00 52.84 130 VAL A N 1
ATOM 1004 C CA . VAL A 1 130 ? -26.001 26.420 26.796 1.00 52.84 130 VAL A CA 1
ATOM 1005 C C . VAL A 1 130 ? -26.258 25.129 27.586 1.00 52.84 130 VAL A C 1
ATOM 1007 O O . VAL A 1 130 ? -27.308 24.994 28.208 1.00 52.84 130 VAL A O 1
ATOM 1010 N N . MET A 1 131 ? -25.295 24.199 27.645 1.00 50.22 131 MET A N 1
ATOM 1011 C CA . MET A 1 131 ? -25.457 22.955 28.419 1.00 50.22 131 MET A CA 1
ATOM 1012 C C . MET A 1 131 ? -25.356 23.143 29.943 1.00 50.22 131 MET A C 1
ATOM 1014 O O . MET A 1 131 ? -25.970 22.385 30.691 1.00 50.22 131 MET A O 1
ATOM 1018 N N . ARG A 1 132 ? -24.642 24.166 30.434 1.00 51.91 132 ARG A N 1
ATOM 1019 C CA . ARG A 1 132 ? -24.499 24.433 31.881 1.00 51.91 132 ARG A CA 1
ATOM 1020 C C . ARG A 1 132 ? -25.822 24.703 32.626 1.00 51.91 132 ARG A C 1
ATOM 1022 O O . ARG A 1 132 ? -26.021 24.074 33.664 1.00 51.91 132 ARG A O 1
ATOM 1029 N N . PRO A 1 133 ? -26.736 25.575 32.154 1.00 50.22 133 PRO A N 1
ATOM 1030 C CA . PRO A 1 133 ? -28.000 25.816 32.851 1.00 50.22 133 PRO A CA 1
ATOM 1031 C C . PRO A 1 133 ? -28.974 24.630 32.771 1.00 50.22 133 PRO A C 1
ATOM 1033 O O . PRO A 1 133 ? -29.740 24.427 33.707 1.00 50.22 133 PRO A O 1
ATOM 1036 N N . ILE A 1 134 ? -28.919 23.807 31.715 1.00 50.38 134 ILE A N 1
ATOM 1037 C CA . ILE A 1 134 ? -29.785 22.620 31.571 1.00 50.38 134 ILE A CA 1
ATOM 1038 C C . ILE A 1 134 ? -29.400 21.542 32.595 1.00 50.38 134 ILE A C 1
ATOM 1040 O O . ILE A 1 134 ? -30.264 20.975 33.262 1.00 50.38 134 ILE A O 1
ATOM 1044 N N . ILE A 1 135 ? -28.097 21.324 32.793 1.00 51.44 135 ILE A N 1
ATOM 1045 C CA . ILE A 1 135 ? -27.572 20.400 33.809 1.00 51.44 135 ILE A CA 1
ATOM 1046 C C . ILE A 1 135 ? -27.876 20.914 35.229 1.00 51.44 135 ILE A C 1
ATOM 1048 O O . ILE A 1 135 ? -28.245 20.125 36.099 1.00 51.44 135 ILE A O 1
ATOM 1052 N N . ALA A 1 136 ? -27.793 22.232 35.459 1.00 41.94 136 ALA A N 1
ATOM 1053 C CA . ALA A 1 136 ? -28.109 22.856 36.749 1.00 41.94 136 ALA A CA 1
ATOM 1054 C C . ALA A 1 136 ? -29.617 22.846 37.089 1.00 41.94 136 ALA A C 1
ATOM 1056 O O . ALA A 1 136 ? -29.988 22.686 38.254 1.00 41.94 136 ALA A O 1
ATOM 1057 N N . ALA A 1 137 ? -30.500 22.975 36.091 1.00 40.62 137 ALA A N 1
ATOM 1058 C CA . ALA A 1 137 ? -31.951 22.872 36.272 1.00 40.62 137 ALA A CA 1
ATOM 1059 C C . ALA A 1 137 ? -32.389 21.438 36.625 1.00 40.62 137 ALA A C 1
ATOM 1061 O O . ALA A 1 137 ? -33.251 21.240 37.482 1.00 40.62 137 ALA A O 1
ATOM 1062 N N . ALA A 1 138 ? -31.742 20.429 36.030 1.00 44.69 138 ALA A N 1
ATOM 1063 C CA . ALA A 1 138 ? -31.993 19.024 36.349 1.00 44.69 138 ALA A CA 1
ATOM 1064 C C . ALA A 1 138 ? -31.582 18.658 37.790 1.00 44.69 138 ALA A C 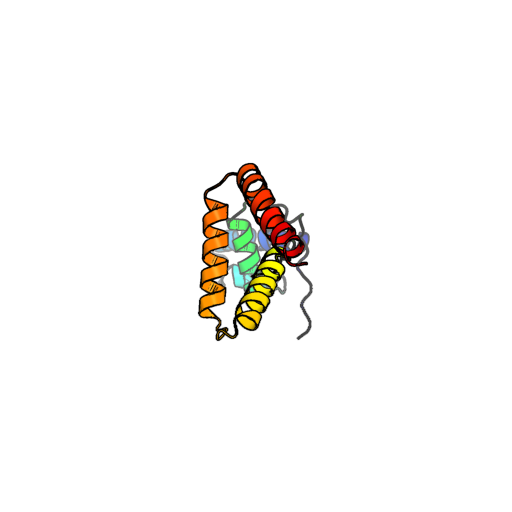1
ATOM 1066 O O . ALA A 1 138 ? -32.261 17.867 38.441 1.00 44.69 138 ALA A O 1
ATOM 1067 N N . THR A 1 139 ? -30.521 19.275 38.324 1.00 45.91 139 THR A N 1
ATOM 1068 C CA . THR A 1 139 ? -30.081 19.059 39.717 1.00 45.91 139 THR A CA 1
ATOM 1069 C C . THR A 1 139 ? -30.910 19.841 40.740 1.00 45.91 139 THR A C 1
ATOM 1071 O O . THR A 1 139 ? -31.128 19.356 41.847 1.00 45.91 139 THR A O 1
ATOM 1074 N N . THR A 1 140 ? -31.430 21.023 40.396 1.00 38.72 140 THR A N 1
ATOM 1075 C CA . THR A 1 140 ? -32.277 21.815 41.313 1.00 38.72 140 THR A CA 1
ATOM 1076 C C . THR A 1 140 ? -33.716 21.300 41.406 1.00 38.72 140 THR A C 1
ATOM 1078 O O . THR A 1 140 ? -34.294 21.341 42.492 1.00 38.72 140 THR A O 1
ATOM 1081 N N . MET A 1 141 ? -34.280 20.706 40.344 1.00 37.62 141 MET A N 1
ATOM 1082 C CA . MET A 1 141 ? -35.593 20.037 40.421 1.00 37.62 141 MET A CA 1
ATOM 1083 C C . MET A 1 141 ? -35.603 18.791 41.326 1.00 37.62 141 MET A C 1
ATOM 1085 O O . MET A 1 141 ? -36.671 18.403 41.798 1.00 37.62 141 MET A O 1
ATOM 1089 N N . GLN A 1 142 ? -34.442 18.188 41.610 1.00 44.94 142 GLN A N 1
ATOM 1090 C CA . GLN A 1 142 ? -34.313 17.089 42.575 1.00 44.94 142 GLN A CA 1
ATOM 1091 C C . GLN A 1 142 ? -34.352 17.557 44.042 1.00 44.94 142 GLN A C 1
ATOM 1093 O O . GLN A 1 142 ? -34.667 16.750 44.908 1.00 44.94 142 GLN A O 1
ATOM 1098 N N . MET A 1 143 ? -34.092 18.840 44.338 1.00 42.31 143 MET A N 1
ATOM 1099 C CA . MET A 1 143 ? -34.036 19.355 45.720 1.00 42.31 143 MET A CA 1
ATOM 1100 C C . MET A 1 143 ? -35.331 20.018 46.219 1.00 42.31 143 MET A C 1
ATOM 1102 O O . MET A 1 143 ? -35.459 20.259 47.413 1.00 42.31 143 MET A O 1
ATOM 1106 N N . ILE A 1 144 ? -36.305 20.296 45.343 1.00 39.09 144 ILE A N 1
ATOM 1107 C CA . ILE A 1 144 ? -37.594 20.923 45.718 1.00 39.09 144 ILE A CA 1
ATOM 1108 C C . ILE A 1 144 ? -38.668 19.871 46.076 1.00 39.09 144 ILE A C 1
ATOM 1110 O O . ILE A 1 144 ? -39.721 20.206 46.609 1.00 39.09 144 ILE A O 1
ATOM 1114 N N . LYS A 1 145 ? -38.399 18.580 45.843 1.00 45.47 145 LYS A N 1
ATOM 1115 C CA . LYS A 1 145 ? -39.214 17.468 46.360 1.00 45.47 145 LYS A CA 1
ATOM 1116 C C . LYS A 1 145 ? -38.617 16.945 47.673 1.00 45.47 145 LYS A C 1
ATOM 1118 O O . LYS A 1 145 ? -38.013 15.875 47.685 1.00 45.47 145 LYS A O 1
ATOM 1123 N N . LEU A 1 146 ? -38.776 17.714 48.749 1.00 38.66 146 LEU A N 1
ATOM 1124 C CA . LEU A 1 146 ? -38.676 17.242 50.134 1.00 38.66 146 LEU A CA 1
ATOM 1125 C C . LEU A 1 146 ? -40.010 17.495 50.832 1.00 38.66 146 LEU A C 1
ATOM 1127 O O . LEU A 1 146 ? -40.543 18.614 50.659 1.00 38.66 146 LEU A O 1
#

Foldseek 3Di:
DDDDDDDDLVNLVLLVVQLVVLVVCVVVVNCPPPDSLRSSCVVSVHDSVVSVVSVVVCVVPPPDSSPDPPPPPPPPPVVDDDVVLVVVLVVVVVVCVVVVHDDDPVVSVVSSVVLVVVCVVDDVVVNVVVVVVVVVVVVVVVVVPD

Sequence (146 aa):
MARGKPLTPQEKCRIVKAHEYFTSEEKAGRSWGVGTRERVGACLDIGLATVARVISFWNKNPGTKFDEPLETKRSGHSKYTSPELRGVIREFVIAENEATRPITAQPIANHVALLVTTTKTMSTMTAMQVMRPIIAAATTMQMIKL

Organism: NCBI:txid2496075

pLDDT: mean 72.8, std 18.95, range [37.56, 94.88]

Secondary structure (DSSP, 8-state):
-PPPPPPPHHHHHHHHHHHHHHHHHHHTTTTTT--HHHHHHHHHT--HHHHHHHHHHHHHSTT----S----------TT--HHHHHHHHHHHHHHHHTTPPP-HHHHHHHHHHHHHHHHTS-HHHHHHHHHHHHHHHHHTTTS--